Protein AF-A0A4P5V9H9-F1 (afdb_monomer_lite)

Secondary structure (DSSP, 8-state):
---GGG----------HHHHHHHHTPPTTPEEEEEPPTT--HHHHHHHHHHHHHHTTEEEEEE---TTEEEEEEEE---------HHHHHHHHHHHHHHHHTT--

pLDDT: mean 79.21, std 12.85, range [47.66, 92.69]

Foldseek 3Di:
DDDCPPVDPPPPPPDLPVLLVVVVV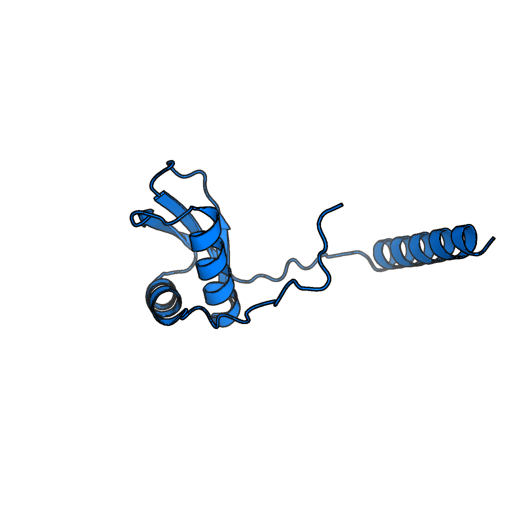DDAFDKDKAFADPPDFLVNVVVSNQVSCVVVQWHWAWDDDDRGITITGIHHNPPPPPVCDPVNVVVVVVVVVVVVVVVVD

Structure (mmCIF, N/CA/C/O backbone):
data_AF-A0A4P5V9H9-F1
#
_entry.id   AF-A0A4P5V9H9-F1
#
loop_
_atom_site.group_PDB
_atom_site.id
_atom_site.type_symbol
_atom_site.label_atom_id
_atom_site.label_alt_id
_atom_site.label_comp_id
_atom_site.label_asym_id
_atom_site.label_entity_id
_atom_site.label_seq_id
_atom_site.pdbx_PDB_ins_code
_atom_site.Cartn_x
_atom_site.Cartn_y
_atom_site.Cartn_z
_atom_site.occupancy
_atom_site.B_iso_or_equiv
_atom_site.auth_seq_id
_atom_site.auth_comp_id
_atom_site.auth_asym_id
_atom_site.auth_atom_id
_atom_site.pdbx_PDB_model_num
ATOM 1 N N . MET A 1 1 ? 20.853 -0.715 30.554 1.00 59.53 1 MET A N 1
ATOM 2 C CA . MET A 1 1 ? 20.565 -0.966 29.123 1.00 59.53 1 MET A CA 1
ATOM 3 C C . MET A 1 1 ? 19.292 -1.797 29.037 1.00 59.53 1 MET A C 1
ATOM 5 O O . MET A 1 1 ? 19.200 -2.735 29.819 1.00 59.53 1 MET A O 1
ATOM 9 N N . PRO A 1 2 ? 18.311 -1.466 28.180 1.00 58.88 2 PRO A N 1
ATOM 10 C CA . PRO A 1 2 ? 17.145 -2.326 27.982 1.00 58.88 2 PRO A CA 1
ATOM 11 C C . PRO A 1 2 ? 17.564 -3.687 27.402 1.00 58.88 2 PRO A C 1
ATOM 13 O O . PRO A 1 2 ? 18.371 -3.750 26.476 1.00 58.88 2 PRO A O 1
ATOM 16 N N . ASP A 1 3 ? 17.040 -4.764 27.987 1.00 67.62 3 ASP A N 1
ATOM 17 C CA . ASP A 1 3 ? 17.348 -6.151 27.632 1.00 67.62 3 ASP A CA 1
ATOM 18 C C . ASP A 1 3 ? 16.398 -6.644 26.529 1.00 67.62 3 ASP A C 1
ATOM 20 O O . ASP A 1 3 ? 15.232 -6.962 26.768 1.00 67.62 3 ASP A O 1
ATOM 24 N N . PHE A 1 4 ? 16.901 -6.674 25.295 1.00 70.56 4 PHE A N 1
ATOM 25 C CA . PHE A 1 4 ? 16.145 -7.087 24.110 1.00 70.56 4 PHE A CA 1
ATOM 26 C C . PHE A 1 4 ? 16.130 -8.608 23.890 1.00 70.56 4 PHE A C 1
ATOM 28 O O . PHE A 1 4 ? 15.490 -9.071 22.948 1.00 70.56 4 PHE A O 1
ATOM 35 N N . SER A 1 5 ? 16.784 -9.402 24.749 1.00 67.81 5 SER A N 1
ATOM 36 C CA . SER A 1 5 ? 16.806 -10.872 24.633 1.00 67.81 5 SER A CA 1
ATOM 37 C C . SER A 1 5 ? 15.432 -11.521 24.855 1.00 67.81 5 SER A C 1
ATOM 39 O O . SER A 1 5 ? 15.189 -12.636 24.401 1.00 67.81 5 SER A O 1
ATOM 41 N N . LYS A 1 6 ? 14.507 -10.798 25.500 1.00 61.78 6 LYS A N 1
ATOM 42 C CA . LYS A 1 6 ? 13.120 -11.216 25.760 1.00 61.78 6 LYS A CA 1
ATOM 43 C C . LYS A 1 6 ? 12.108 -10.632 24.772 1.00 61.78 6 LYS A C 1
ATOM 45 O O . LYS A 1 6 ? 10.904 -10.751 24.991 1.00 61.78 6 LYS A O 1
ATOM 50 N N . ALA A 1 7 ? 12.563 -9.970 23.707 1.00 59.16 7 ALA A N 1
ATOM 51 C CA . ALA A 1 7 ? 11.671 -9.413 22.699 1.00 59.16 7 ALA A CA 1
ATOM 52 C C . ALA A 1 7 ? 11.020 -10.547 21.891 1.00 59.16 7 ALA A C 1
ATOM 54 O O . ALA A 1 7 ? 11.564 -11.033 20.901 1.00 59.16 7 ALA A O 1
ATOM 55 N N . VAL A 1 8 ? 9.835 -10.975 22.322 1.00 52.62 8 VAL A N 1
ATOM 56 C CA . VAL A 1 8 ? 8.998 -11.902 21.562 1.00 52.62 8 VAL A CA 1
ATOM 57 C C . VAL A 1 8 ? 8.456 -11.146 20.353 1.00 52.62 8 VAL A C 1
ATOM 59 O O . VAL A 1 8 ? 7.592 -10.276 20.477 1.00 52.62 8 VAL A O 1
ATOM 62 N N . ILE A 1 9 ? 8.979 -11.457 19.166 1.00 57.66 9 ILE A N 1
ATOM 63 C CA . ILE A 1 9 ? 8.424 -10.966 17.903 1.00 57.66 9 ILE A CA 1
ATOM 64 C C . ILE A 1 9 ? 7.112 -11.720 17.682 1.00 57.66 9 ILE A C 1
ATOM 66 O O . ILE A 1 9 ? 7.084 -12.779 17.062 1.00 57.66 9 ILE A O 1
ATOM 70 N N . GLY A 1 10 ? 6.019 -11.194 18.234 1.00 47.97 10 GLY A N 1
ATOM 71 C CA . GLY A 1 10 ? 4.686 -11.704 17.954 1.00 47.97 10 GLY A CA 1
ATOM 72 C C . GLY A 1 10 ? 4.403 -11.556 16.464 1.00 47.97 10 GLY A C 1
ATOM 73 O O . GLY A 1 10 ? 4.239 -10.442 15.962 1.00 47.97 10 GLY A O 1
ATOM 74 N N . THR A 1 11 ? 4.347 -12.669 15.737 1.00 47.66 11 THR A N 1
ATOM 75 C CA . THR A 1 11 ? 3.813 -12.707 14.375 1.00 47.66 11 THR A CA 1
ATOM 76 C C . THR A 1 11 ? 2.299 -12.588 14.463 1.00 47.66 11 THR A C 1
ATOM 78 O O . THR A 1 11 ? 1.572 -13.560 14.287 1.00 47.66 11 THR A O 1
ATOM 81 N N . VAL A 1 12 ? 1.811 -11.393 14.789 1.00 55.84 12 VAL A N 1
ATOM 82 C CA . VAL A 1 12 ? 0.403 -11.067 14.596 1.00 55.84 12 VAL A CA 1
ATOM 83 C C . VAL A 1 12 ? 0.189 -11.051 13.086 1.00 55.84 12 VAL A C 1
ATOM 85 O O . VAL A 1 12 ? 0.621 -10.127 12.391 1.00 55.84 12 VAL A O 1
ATOM 88 N N . THR A 1 13 ? -0.413 -12.115 12.562 1.00 57.25 13 THR A N 1
ATOM 89 C CA . THR A 1 13 ? -1.017 -12.122 11.231 1.00 57.25 13 THR A CA 1
ATOM 90 C C . THR A 1 13 ? -2.161 -11.119 11.259 1.00 57.25 13 THR A C 1
ATOM 92 O O . THR A 1 13 ? -3.284 -11.444 11.622 1.00 57.25 13 THR A O 1
ATOM 95 N N . GLU A 1 14 ? -1.834 -9.856 10.977 1.00 68.19 14 GLU A N 1
ATOM 96 C CA . GLU A 1 14 ? -2.817 -8.796 10.764 1.00 68.19 14 GLU A CA 1
ATOM 97 C C . GLU A 1 14 ? -3.759 -9.247 9.644 1.00 68.19 14 GLU A C 1
ATOM 99 O O . GLU A 1 14 ? -3.299 -9.553 8.542 1.00 68.19 14 GLU A O 1
ATOM 104 N N . ASP A 1 15 ? -5.059 -9.311 9.932 1.00 81.56 15 ASP A N 1
ATOM 105 C CA . ASP A 1 15 ? -6.067 -9.583 8.916 1.00 81.56 15 ASP A CA 1
ATOM 106 C C . ASP A 1 15 ? -6.100 -8.418 7.913 1.00 81.56 15 ASP A C 1
ATOM 108 O O . ASP A 1 15 ? -6.343 -7.262 8.268 1.00 81.56 15 ASP A O 1
ATOM 112 N N . LEU A 1 16 ? -5.792 -8.721 6.650 1.00 85.38 16 LEU A N 1
ATOM 113 C CA . LEU A 1 16 ? -5.747 -7.751 5.555 1.00 85.38 16 LEU A CA 1
ATOM 114 C C . LEU A 1 16 ? -7.012 -7.782 4.689 1.00 85.38 16 LEU A C 1
ATOM 116 O O . LEU A 1 16 ? -7.080 -7.050 3.701 1.00 85.38 16 LEU A O 1
ATOM 120 N N . SER A 1 17 ? -8.008 -8.602 5.035 1.00 87.50 17 SER A N 1
ATOM 121 C CA . SER A 1 17 ? -9.199 -8.857 4.214 1.00 87.50 17 SER A CA 1
ATOM 122 C C . SER A 1 17 ? -9.935 -7.576 3.818 1.00 87.50 17 SER A C 1
ATOM 124 O O . SER A 1 17 ? -10.239 -7.379 2.639 1.00 87.50 17 SER A O 1
ATOM 126 N N . GLU A 1 18 ? -10.155 -6.666 4.772 1.00 87.62 18 GLU A N 1
ATOM 127 C CA . GLU A 1 18 ? -10.819 -5.378 4.522 1.00 87.62 18 GLU A CA 1
ATOM 128 C C . GLU A 1 18 ? -10.010 -4.488 3.568 1.00 87.62 18 GLU A C 1
ATOM 130 O O . GLU A 1 18 ? -10.555 -3.922 2.619 1.00 87.62 18 GLU A O 1
ATOM 135 N N . TYR A 1 19 ? -8.693 -4.409 3.772 1.00 88.81 19 TYR A N 1
ATOM 136 C CA . TYR A 1 19 ? -7.787 -3.611 2.943 1.00 88.81 19 TYR A CA 1
ATOM 137 C C . TYR A 1 19 ? -7.710 -4.151 1.510 1.00 88.81 19 TYR A C 1
ATOM 139 O O . TYR A 1 19 ? -7.720 -3.380 0.550 1.00 88.81 19 TYR A O 1
ATOM 147 N N . LEU A 1 20 ? -7.687 -5.476 1.352 1.00 89.06 20 LEU A N 1
ATOM 148 C CA . LEU A 1 20 ? -7.720 -6.140 0.050 1.00 89.06 20 LEU A CA 1
ATOM 149 C C . LEU A 1 20 ? -9.048 -5.896 -0.665 1.00 89.06 20 LEU A C 1
ATOM 151 O O . LEU A 1 20 ? -9.053 -5.550 -1.845 1.00 89.06 20 LEU A O 1
ATOM 155 N N . ALA A 1 21 ? -10.172 -6.057 0.037 1.00 90.62 21 ALA A N 1
ATOM 156 C CA . ALA A 1 21 ? -11.497 -5.810 -0.521 1.00 90.62 21 ALA A CA 1
ATOM 157 C C . ALA A 1 21 ? -11.671 -4.344 -0.937 1.00 90.62 21 ALA A C 1
ATOM 159 O O . ALA A 1 21 ? -12.265 -4.070 -1.981 1.00 90.62 21 ALA A O 1
ATOM 160 N N . PHE A 1 22 ? -11.117 -3.412 -0.156 1.00 90.44 22 PHE A N 1
ATOM 161 C CA . PHE A 1 22 ? -11.088 -1.998 -0.503 1.00 90.44 22 PHE A CA 1
ATOM 162 C C . PHE A 1 22 ? -10.290 -1.762 -1.786 1.00 90.44 22 PHE A C 1
ATOM 164 O O . PHE A 1 22 ? -10.820 -1.180 -2.726 1.00 90.44 22 PHE A O 1
ATOM 171 N N . LEU A 1 23 ? -9.044 -2.243 -1.856 1.00 89.69 23 LEU A N 1
ATOM 172 C CA . LEU A 1 23 ? -8.155 -2.005 -2.996 1.00 89.69 23 LEU A CA 1
ATOM 173 C C . LEU A 1 23 ? -8.632 -2.679 -4.290 1.00 89.69 23 LEU A C 1
ATOM 175 O O . LEU A 1 23 ? -8.483 -2.094 -5.357 1.00 89.69 23 LEU A O 1
ATOM 179 N N . LYS A 1 24 ? -9.261 -3.859 -4.215 1.00 88.69 24 LYS A N 1
ATOM 180 C CA . LYS A 1 24 ? -9.830 -4.556 -5.386 1.00 88.69 24 LYS A CA 1
ATOM 181 C C . LYS A 1 24 ? -10.910 -3.753 -6.114 1.00 88.69 24 LYS A C 1
ATOM 183 O O . LYS A 1 24 ? -11.133 -3.982 -7.297 1.00 88.69 24 LYS A O 1
ATOM 188 N N . LYS A 1 25 ? -11.596 -2.845 -5.415 1.00 90.62 25 LYS A N 1
ATOM 189 C CA . LYS A 1 25 ? -12.652 -1.999 -5.990 1.00 90.62 25 LYS A CA 1
ATOM 190 C C . LYS A 1 25 ? -12.115 -0.713 -6.625 1.00 90.62 25 LYS A C 1
ATOM 192 O O . LYS A 1 25 ? -12.904 0.031 -7.198 1.00 90.62 25 LYS A O 1
ATOM 197 N N . ARG A 1 26 ? -10.818 -0.422 -6.486 1.00 88.31 26 ARG A N 1
ATOM 198 C CA . ARG A 1 26 ? -10.216 0.847 -6.910 1.00 88.31 26 ARG A CA 1
ATOM 199 C C . ARG A 1 26 ? -9.540 0.722 -8.262 1.00 88.31 26 ARG A C 1
ATOM 201 O O . ARG A 1 26 ? -8.884 -0.277 -8.553 1.00 88.31 26 ARG A O 1
ATOM 208 N N . ALA A 1 27 ? -9.675 1.764 -9.070 1.00 83.81 27 ALA A N 1
ATOM 209 C CA . ALA A 1 27 ? -9.010 1.851 -10.358 1.00 83.81 27 ALA A CA 1
ATOM 210 C C . ALA A 1 27 ? -7.552 2.310 -10.200 1.00 83.81 27 ALA A C 1
ATOM 212 O O . ALA A 1 27 ? -7.178 3.016 -9.258 1.00 83.81 27 ALA A O 1
ATOM 213 N N . LEU A 1 28 ? -6.709 1.949 -11.169 1.00 83.75 28 LEU A N 1
ATOM 214 C CA . LEU A 1 28 ? -5.375 2.536 -11.277 1.00 83.75 28 LEU A CA 1
ATOM 215 C C . LEU A 1 28 ? -5.492 4.056 -11.460 1.00 83.75 28 LEU A C 1
ATOM 217 O O . LEU A 1 28 ? -6.367 4.552 -12.162 1.00 83.75 28 LEU A O 1
ATOM 221 N N . SER A 1 29 ? -4.570 4.795 -10.853 1.00 84.25 29 SER A N 1
ATOM 222 C CA . SER A 1 29 ? -4.543 6.260 -10.781 1.00 84.25 29 SER A CA 1
ATOM 223 C C . SER A 1 29 ? -5.649 6.929 -9.957 1.00 84.25 29 SER A C 1
ATOM 225 O O . SER A 1 29 ? -5.659 8.158 -9.878 1.00 84.25 29 SER A O 1
ATOM 227 N N . GLU A 1 30 ? -6.510 6.170 -9.282 1.00 88.81 30 GLU A N 1
ATOM 228 C CA . GLU A 1 30 ? -7.503 6.720 -8.359 1.00 88.81 30 GLU A CA 1
ATOM 229 C C . GLU A 1 30 ? -6.836 7.244 -7.078 1.00 88.81 30 GLU A C 1
ATOM 231 O O . GLU A 1 30 ? -5.945 6.602 -6.509 1.00 88.81 30 GLU A O 1
ATOM 236 N N . VAL A 1 31 ? -7.266 8.422 -6.619 1.00 90.31 31 VAL A N 1
ATOM 237 C CA . VAL A 1 31 ? -6.869 8.986 -5.324 1.00 90.31 31 VAL A CA 1
ATOM 238 C C . VAL A 1 31 ? -7.907 8.583 -4.289 1.00 90.31 31 VAL A C 1
ATOM 240 O O . VAL A 1 31 ? -9.071 8.952 -4.392 1.00 90.31 31 VAL A O 1
ATOM 243 N N . CYS A 1 32 ? -7.469 7.831 -3.288 1.00 89.19 32 CYS A N 1
ATOM 244 C CA . CYS A 1 32 ? -8.286 7.388 -2.172 1.00 89.19 32 CYS A CA 1
ATOM 245 C C . CYS A 1 32 ? -7.985 8.237 -0.938 1.00 89.19 32 CYS A C 1
ATOM 247 O O . CYS A 1 32 ? -6.823 8.539 -0.651 1.00 89.19 32 CYS A O 1
ATOM 249 N N . GLU A 1 33 ? -9.033 8.561 -0.192 1.00 91.81 33 GLU A N 1
ATOM 250 C CA . GLU A 1 33 ? -8.960 9.128 1.148 1.00 91.81 33 GLU A CA 1
ATOM 251 C C . GLU A 1 33 ? -9.677 8.183 2.106 1.00 91.81 33 GLU A C 1
ATOM 253 O O . GLU A 1 33 ? -10.816 7.784 1.861 1.00 91.81 33 GLU A O 1
ATOM 258 N N . VAL A 1 34 ? -8.973 7.767 3.154 1.00 88.38 34 VAL A N 1
ATOM 259 C CA . VAL A 1 34 ? -9.478 6.820 4.147 1.00 88.38 34 VAL A CA 1
ATOM 260 C C . VAL A 1 34 ? -9.405 7.487 5.517 1.00 88.38 34 VAL A C 1
ATOM 262 O O . VAL A 1 34 ? -8.298 7.840 5.937 1.00 88.38 34 VAL A O 1
ATOM 265 N N . PRO A 1 35 ? -10.539 7.680 6.211 1.00 89.38 35 PRO A N 1
ATOM 266 C CA . PRO A 1 35 ? -10.536 8.220 7.563 1.00 89.38 35 PRO A CA 1
ATOM 267 C C . PRO A 1 35 ? -9.920 7.208 8.535 1.00 89.38 35 PRO A C 1
ATOM 269 O O . PRO A 1 35 ? -10.122 5.999 8.399 1.00 89.38 35 PRO A O 1
ATOM 272 N N . LEU A 1 36 ? -9.168 7.703 9.514 1.00 87.50 36 LEU A N 1
ATOM 273 C CA . LEU A 1 36 ? -8.628 6.896 10.602 1.00 87.50 36 LEU A CA 1
ATOM 274 C C . LEU A 1 36 ? -9.715 6.610 11.636 1.00 87.50 36 LEU A C 1
ATOM 276 O O . LEU A 1 36 ? -10.478 7.498 12.016 1.00 87.50 36 LEU A O 1
ATOM 280 N N . LYS A 1 37 ? -9.761 5.374 12.134 1.00 86.56 37 LYS A N 1
ATOM 281 C CA . LYS A 1 37 ? -10.595 5.039 13.293 1.00 86.56 37 LYS A CA 1
ATOM 282 C C . LYS A 1 37 ? -9.907 5.487 14.594 1.00 86.56 37 LYS A C 1
ATOM 284 O O . LYS A 1 37 ? -8.678 5.603 14.636 1.00 86.56 37 LYS A O 1
ATOM 289 N N . PRO A 1 38 ? -10.661 5.687 15.691 1.00 81.00 38 PRO A N 1
ATOM 290 C CA . PRO A 1 38 ? -10.079 5.994 16.995 1.00 81.00 38 PRO A CA 1
ATOM 291 C C . PRO A 1 38 ? -9.015 4.961 17.404 1.00 81.00 38 PRO A C 1
ATOM 293 O O . PRO A 1 38 ? -9.268 3.758 17.389 1.00 81.00 38 PRO A O 1
ATOM 296 N N . GLY A 1 39 ? -7.813 5.429 17.754 1.00 83.00 39 GLY A N 1
ATOM 297 C CA . GLY A 1 39 ? -6.676 4.572 18.120 1.00 83.00 39 GLY A CA 1
ATOM 298 C C . GLY A 1 39 ? -5.851 4.039 16.938 1.00 83.00 39 GLY A C 1
ATOM 299 O O . GLY A 1 39 ? -4.836 3.366 17.146 1.00 83.00 39 GLY A O 1
ATOM 300 N N . GLU A 1 40 ? -6.230 4.349 15.698 1.00 85.06 40 GLU A N 1
ATOM 301 C CA . GLU A 1 40 ? -5.395 4.093 14.530 1.00 85.06 40 GLU A CA 1
ATOM 302 C C . GLU A 1 40 ? -4.380 5.215 14.314 1.00 85.06 40 GLU A C 1
ATOM 304 O O . GLU A 1 40 ? -4.589 6.374 14.653 1.00 85.06 40 GLU A O 1
ATOM 309 N N . THR A 1 41 ? -3.247 4.860 13.713 1.00 86.56 41 THR A N 1
ATOM 310 C CA . THR A 1 41 ? -2.251 5.840 13.279 1.00 86.56 41 THR A CA 1
ATOM 311 C C . THR A 1 41 ? -2.101 5.761 11.773 1.00 86.56 41 THR A C 1
ATOM 313 O O . THR A 1 41 ? -2.112 4.663 11.201 1.00 86.56 41 THR A O 1
ATOM 316 N N . THR A 1 42 ? -1.849 6.907 11.132 1.00 86.88 42 THR A N 1
ATOM 317 C CA . THR A 1 42 ? -1.543 6.972 9.692 1.00 86.88 42 THR A CA 1
ATOM 318 C C . THR A 1 42 ? -0.476 5.953 9.286 1.00 86.88 42 THR A C 1
ATOM 320 O O . THR A 1 42 ? -0.589 5.298 8.251 1.00 86.88 42 THR A O 1
ATOM 323 N N . ARG A 1 43 ? 0.554 5.766 10.125 1.00 87.31 43 ARG A N 1
ATOM 324 C CA . ARG A 1 43 ? 1.641 4.806 9.895 1.00 87.31 43 ARG A CA 1
ATOM 325 C C . ARG A 1 43 ? 1.154 3.357 9.893 1.00 87.31 43 ARG A C 1
ATOM 327 O O . ARG A 1 43 ? 1.558 2.602 9.010 1.00 87.31 43 ARG A O 1
ATOM 334 N N . LYS A 1 44 ? 0.332 2.959 10.871 1.00 88.12 44 LYS A N 1
ATOM 335 C CA . LYS A 1 44 ? -0.195 1.589 10.977 1.00 88.12 44 LYS A CA 1
ATOM 336 C C . LYS A 1 44 ? -1.103 1.269 9.790 1.00 88.12 44 LYS A C 1
ATOM 338 O O . LYS A 1 44 ? -0.880 0.267 9.115 1.00 88.12 44 LYS A O 1
ATOM 343 N N . VAL A 1 45 ? -2.034 2.169 9.481 1.00 89.31 45 VAL A N 1
ATOM 344 C CA . VAL A 1 45 ? -2.989 2.019 8.375 1.00 89.31 45 VAL A CA 1
ATOM 345 C C . VAL A 1 45 ? -2.268 1.970 7.028 1.00 89.31 45 VAL A C 1
ATOM 347 O O . VAL A 1 45 ? -2.468 1.033 6.258 1.00 89.31 45 VAL A O 1
ATOM 350 N N . MET A 1 46 ? -1.320 2.881 6.770 1.00 91.06 46 MET A N 1
ATOM 351 C CA . MET A 1 46 ? -0.512 2.816 5.545 1.00 91.06 46 MET A CA 1
ATOM 352 C C . MET A 1 46 ? 0.320 1.540 5.444 1.00 91.06 46 MET A C 1
ATOM 354 O O . MET A 1 46 ? 0.534 1.040 4.342 1.00 91.06 46 MET A O 1
ATOM 358 N N . ARG A 1 47 ? 0.821 0.992 6.556 1.00 90.56 47 ARG A N 1
ATOM 359 C CA . ARG A 1 47 ? 1.567 -0.273 6.530 1.00 90.56 47 ARG A CA 1
ATOM 360 C C . ARG A 1 47 ? 0.663 -1.440 6.125 1.00 90.56 47 ARG A C 1
ATOM 362 O O . ARG A 1 47 ? 1.089 -2.241 5.298 1.00 90.56 47 ARG A O 1
ATOM 369 N N . ALA A 1 48 ? -0.556 -1.511 6.660 1.00 90.12 48 ALA A N 1
ATOM 370 C CA . ALA A 1 48 ? -1.541 -2.525 6.281 1.00 90.12 48 ALA A CA 1
ATOM 371 C C . ALA A 1 48 ? -1.939 -2.398 4.801 1.00 90.12 48 ALA A C 1
ATOM 373 O O . ALA A 1 48 ? -1.864 -3.372 4.054 1.00 90.12 48 ALA A O 1
ATOM 374 N N . PHE A 1 49 ? -2.232 -1.177 4.344 1.00 91.62 49 PHE A N 1
ATOM 375 C CA . PHE A 1 49 ? -2.523 -0.892 2.939 1.00 91.62 49 PHE A CA 1
ATOM 376 C C . PHE A 1 49 ? -1.376 -1.268 1.997 1.00 91.62 49 PHE A C 1
ATOM 378 O O . PHE A 1 49 ? -1.626 -1.858 0.952 1.00 91.62 49 PHE A O 1
ATOM 385 N N . ASN A 1 50 ? -0.121 -0.981 2.357 1.00 90.94 50 ASN A N 1
ATOM 386 C CA . ASN A 1 50 ? 1.027 -1.383 1.540 1.00 90.94 50 ASN A CA 1
ATOM 387 C C . ASN A 1 50 ? 1.172 -2.910 1.467 1.00 90.94 50 ASN A C 1
ATOM 389 O O . ASN A 1 50 ? 1.378 -3.432 0.379 1.00 90.94 50 ASN A O 1
ATOM 393 N N . LYS A 1 51 ? 0.989 -3.637 2.580 1.00 90.69 51 LYS A N 1
ATOM 394 C CA . LYS A 1 51 ? 0.995 -5.112 2.563 1.00 90.69 51 LYS A CA 1
ATOM 395 C C . LYS A 1 51 ? -0.109 -5.676 1.660 1.00 90.69 51 LYS A C 1
ATOM 397 O O . LYS A 1 51 ? 0.136 -6.615 0.911 1.00 90.69 51 LYS A O 1
ATOM 402 N N . ALA A 1 52 ? -1.314 -5.108 1.726 1.00 90.62 52 ALA A N 1
ATOM 403 C CA . ALA A 1 52 ? -2.430 -5.513 0.875 1.00 90.62 52 ALA A CA 1
ATOM 404 C C . ALA A 1 52 ? -2.170 -5.183 -0.608 1.00 90.62 52 ALA A C 1
ATOM 406 O O . ALA A 1 52 ? -2.437 -6.001 -1.485 1.00 90.62 52 ALA A O 1
ATOM 407 N N . ALA A 1 53 ? -1.597 -4.012 -0.894 1.00 89.62 53 ALA A N 1
ATOM 408 C CA . ALA A 1 53 ? -1.205 -3.606 -2.241 1.00 89.62 53 ALA A CA 1
ATOM 409 C C . ALA A 1 53 ? -0.138 -4.536 -2.839 1.00 89.62 53 ALA A C 1
ATOM 411 O O . ALA A 1 53 ? -0.268 -4.941 -3.994 1.00 89.62 53 ALA A O 1
ATOM 412 N N . ASP A 1 54 ? 0.851 -4.945 -2.038 1.00 88.44 54 ASP A N 1
ATOM 413 C CA . ASP A 1 54 ? 1.884 -5.900 -2.448 1.00 88.44 54 ASP A CA 1
ATOM 414 C C . ASP A 1 54 ? 1.282 -7.259 -2.845 1.00 88.44 54 ASP A C 1
ATOM 416 O O . ASP A 1 54 ? 1.703 -7.839 -3.845 1.00 88.44 54 ASP A O 1
ATOM 420 N N . GLN A 1 55 ? 0.262 -7.743 -2.121 1.00 88.19 55 GLN A N 1
ATOM 421 C CA . GLN A 1 55 ? -0.456 -8.978 -2.476 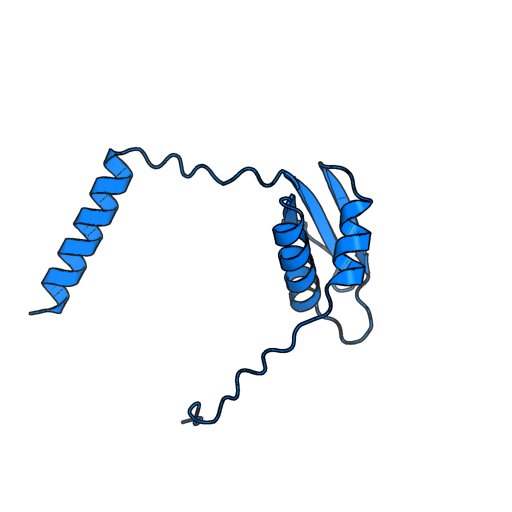1.00 88.19 55 GLN A CA 1
ATOM 422 C C . GLN A 1 55 ? -1.256 -8.854 -3.780 1.00 88.19 55 GLN A C 1
ATOM 424 O O . GLN A 1 55 ? -1.411 -9.837 -4.501 1.00 88.19 55 GLN A O 1
ATOM 429 N N . LEU A 1 56 ? -1.760 -7.658 -4.089 1.00 87.81 56 LEU A N 1
ATOM 430 C CA . LEU A 1 56 ? -2.523 -7.376 -5.308 1.00 87.81 56 LEU A CA 1
ATOM 431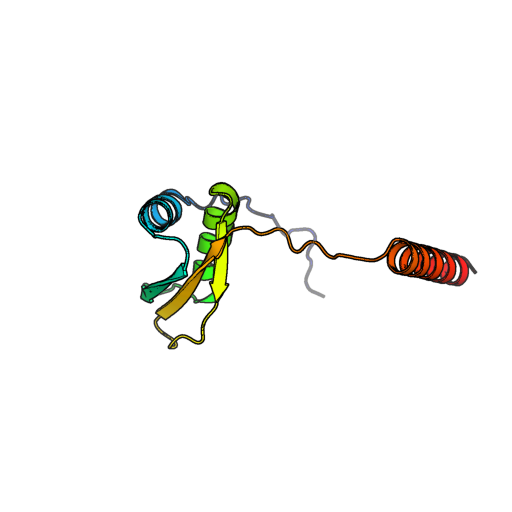 C C . LEU A 1 56 ? -1.642 -6.986 -6.503 1.00 87.81 56 LEU A C 1
ATOM 433 O O . LEU A 1 56 ? -2.167 -6.737 -7.586 1.00 87.81 56 LEU A O 1
ATOM 437 N N . GLY A 1 57 ? -0.320 -6.909 -6.329 1.00 86.75 57 GLY A N 1
ATOM 438 C CA . GLY A 1 57 ? 0.587 -6.488 -7.395 1.00 86.75 57 GLY A CA 1
ATOM 439 C C . GLY A 1 57 ? 0.380 -5.030 -7.821 1.00 86.75 57 GLY A C 1
ATOM 440 O O . GLY A 1 57 ? 0.578 -4.678 -8.983 1.00 86.75 57 GLY A O 1
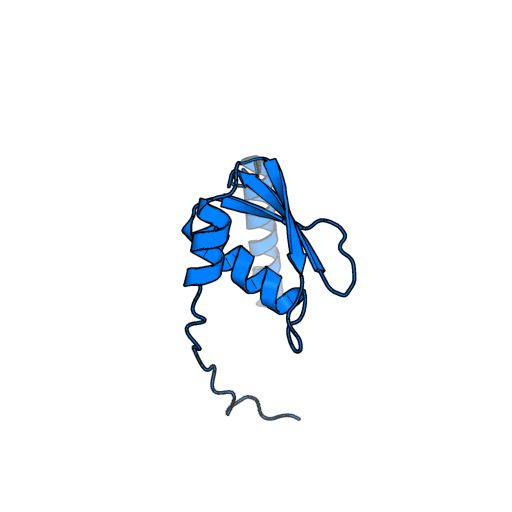ATOM 441 N N . ILE A 1 58 ? -0.037 -4.171 -6.889 1.00 89.44 58 ILE A N 1
ATOM 442 C CA . ILE A 1 58 ? -0.191 -2.724 -7.085 1.00 89.44 58 ILE A CA 1
ATOM 443 C C . ILE A 1 58 ? 0.673 -1.975 -6.075 1.00 89.44 58 ILE A C 1
ATOM 445 O O . ILE A 1 58 ? 1.214 -2.546 -5.131 1.00 89.44 58 ILE A O 1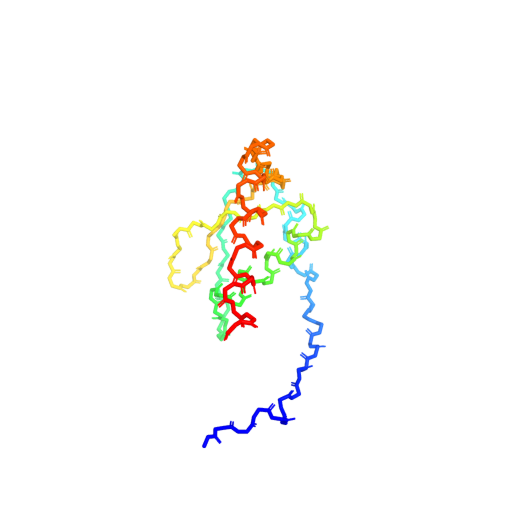
ATOM 449 N N . ARG A 1 59 ? 0.833 -0.669 -6.270 1.00 90.31 59 ARG A N 1
ATOM 450 C CA . ARG A 1 59 ? 1.574 0.183 -5.345 1.00 90.31 59 ARG A CA 1
ATOM 451 C C . ARG A 1 59 ? 0.723 1.371 -4.932 1.00 90.31 59 ARG A C 1
ATOM 453 O O . ARG A 1 59 ? -0.110 1.854 -5.689 1.00 90.31 59 ARG A O 1
ATOM 460 N N . LEU A 1 60 ? 0.970 1.872 -3.728 1.00 91.31 60 LEU A N 1
ATOM 461 C CA . LEU A 1 60 ? 0.320 3.069 -3.213 1.00 91.31 60 LEU A CA 1
ATOM 462 C C . LEU A 1 60 ? 1.336 4.208 -3.133 1.00 91.31 60 LEU A C 1
ATOM 464 O O . LEU A 1 60 ? 2.412 4.076 -2.543 1.00 91.31 60 LEU A O 1
ATOM 468 N N . ALA A 1 61 ? 1.010 5.338 -3.752 1.00 90.00 61 ALA A N 1
ATOM 469 C CA . ALA A 1 61 ? 1.764 6.575 -3.620 1.00 90.00 61 ALA A CA 1
ATOM 470 C C . ALA A 1 61 ? 1.098 7.438 -2.547 1.00 90.00 61 ALA A C 1
ATOM 472 O O . ALA A 1 61 ? -0.015 7.920 -2.744 1.00 90.00 61 ALA A O 1
ATOM 473 N N . ARG A 1 62 ? 1.764 7.614 -1.401 1.00 89.44 62 ARG A N 1
ATOM 474 C CA . ARG A 1 62 ? 1.250 8.454 -0.313 1.00 89.44 62 ARG A CA 1
ATOM 475 C C . ARG A 1 62 ? 1.147 9.908 -0.773 1.00 89.44 62 ARG A C 1
ATOM 477 O O . ARG A 1 62 ? 2.093 10.433 -1.355 1.00 89.44 62 ARG A O 1
ATOM 484 N N . ILE A 1 63 ? 0.022 10.541 -0.469 1.00 89.94 63 ILE A N 1
ATOM 485 C CA . ILE A 1 63 ? -0.219 11.971 -0.668 1.00 89.94 63 ILE A CA 1
ATOM 486 C C . ILE A 1 63 ? -0.256 12.633 0.716 1.00 89.94 63 ILE A C 1
ATOM 488 O O . ILE A 1 63 ? -0.476 11.958 1.725 1.00 89.94 63 ILE A O 1
ATOM 492 N N . VAL A 1 64 ? -0.002 13.941 0.773 1.00 85.69 64 VAL A N 1
ATOM 493 C CA . VAL A 1 64 ? -0.217 14.731 1.991 1.00 85.69 64 VAL A CA 1
ATOM 494 C C . VAL A 1 64 ?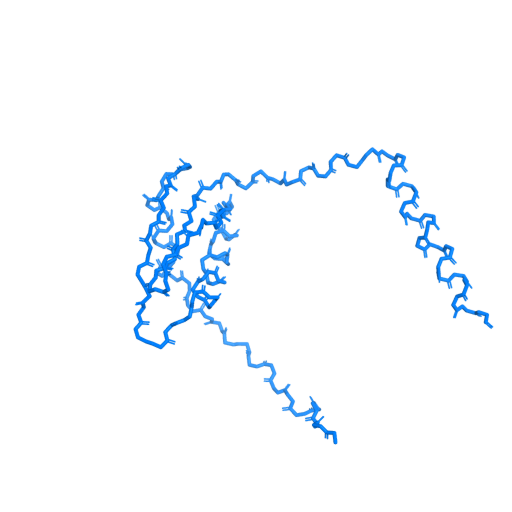 -1.675 14.566 2.424 1.00 85.69 64 VAL A C 1
ATOM 496 O O . VAL A 1 64 ? -2.596 14.774 1.633 1.00 85.69 64 VAL A O 1
ATOM 499 N N . SER A 1 65 ? -1.868 14.134 3.664 1.00 81.50 65 SER A N 1
ATOM 500 C CA . SER A 1 65 ? -3.174 13.895 4.268 1.00 81.50 65 SER A CA 1
ATOM 501 C C . SER A 1 65 ? -3.337 14.753 5.516 1.00 81.50 65 SER A C 1
ATOM 503 O O . SER A 1 65 ? -2.341 15.210 6.082 1.00 81.50 65 SER A O 1
ATOM 505 N N . SER A 1 66 ? -4.584 14.980 5.923 1.00 80.44 66 SER A N 1
ATOM 506 C CA . SER A 1 66 ? -4.903 15.536 7.240 1.00 80.44 66 SER A CA 1
ATOM 507 C C . SER A 1 66 ? -4.518 14.547 8.348 1.00 80.44 66 SER A C 1
ATOM 509 O O . SER A 1 66 ? -4.235 13.379 8.073 1.00 80.44 66 SER A O 1
ATOM 511 N N . GLU A 1 67 ? -4.474 15.003 9.601 1.00 78.31 67 GLU A N 1
ATOM 512 C CA . GLU A 1 67 ? -4.094 14.153 10.742 1.00 78.31 67 GLU A CA 1
ATOM 513 C C . GLU A 1 67 ? -5.052 12.967 10.937 1.00 78.31 67 GLU A C 1
ATOM 515 O O . GLU A 1 67 ? -4.602 11.870 11.270 1.00 78.31 67 GLU A O 1
ATOM 520 N N . ASP A 1 68 ? -6.331 13.157 10.606 1.00 87.56 68 ASP A N 1
ATOM 521 C CA . ASP A 1 68 ? -7.403 12.170 10.780 1.00 87.56 68 ASP A CA 1
ATOM 522 C C . ASP A 1 68 ? -7.633 11.274 9.559 1.00 87.56 68 ASP A C 1
ATOM 524 O O . ASP A 1 68 ? -8.543 10.444 9.549 1.00 87.56 68 ASP A O 1
ATOM 528 N N . SER A 1 69 ? -6.844 11.433 8.495 1.00 88.19 69 SER A N 1
ATOM 529 C CA . SER A 1 69 ? -7.031 10.665 7.267 1.00 88.19 69 SER A CA 1
ATOM 530 C C . SER A 1 69 ? -5.718 10.204 6.661 1.00 88.19 69 SER A C 1
ATOM 532 O O . SER A 1 69 ? -4.618 10.690 6.935 1.00 88.19 69 SER A O 1
ATOM 534 N N . VAL A 1 70 ? -5.840 9.225 5.779 1.00 90.06 70 VAL A N 1
ATOM 535 C CA . VAL A 1 70 ? -4.751 8.748 4.953 1.00 90.06 70 VAL A CA 1
ATOM 536 C C . VAL A 1 70 ? -5.161 8.899 3.502 1.00 90.06 70 VAL A C 1
ATOM 538 O O . VAL A 1 70 ? -6.141 8.309 3.052 1.00 90.06 70 VAL A O 1
ATOM 541 N N . ARG A 1 71 ? -4.361 9.661 2.756 1.00 92.44 71 ARG A N 1
ATOM 542 C CA . ARG A 1 71 ? -4.536 9.851 1.319 1.00 92.44 71 ARG A CA 1
ATOM 543 C C . ARG A 1 71 ? -3.445 9.144 0.538 1.00 92.44 71 ARG A C 1
ATOM 545 O O . ARG A 1 71 ? -2.253 9.282 0.830 1.00 92.44 71 ARG A O 1
ATOM 552 N N . PHE A 1 72 ? -3.842 8.405 -0.487 1.00 92.69 72 PHE A N 1
ATOM 553 C CA . PHE A 1 72 ? -2.909 7.749 -1.394 1.00 92.69 72 PHE A CA 1
ATOM 554 C C . PHE A 1 72 ? -3.491 7.609 -2.795 1.00 92.69 72 PHE A C 1
ATOM 556 O O . PHE A 1 72 ? -4.700 7.537 -2.980 1.00 92.69 72 PHE A O 1
ATOM 563 N N . LYS A 1 73 ? -2.611 7.544 -3.791 1.00 91.62 73 LYS A N 1
ATOM 564 C CA . LYS A 1 73 ? -2.959 7.202 -5.167 1.00 91.62 73 LYS A CA 1
ATOM 565 C C . LYS A 1 73 ? -2.609 5.747 -5.436 1.00 91.62 73 LYS A C 1
ATOM 567 O O . LYS A 1 73 ? -1.483 5.332 -5.149 1.00 91.62 73 LYS A O 1
ATOM 572 N N . VAL A 1 74 ? -3.543 4.993 -6.005 1.00 90.62 74 VAL A N 1
ATOM 573 C CA . VAL A 1 74 ? -3.262 3.648 -6.512 1.00 90.62 74 VAL A CA 1
ATOM 574 C C . VAL A 1 74 ? -2.456 3.794 -7.794 1.00 90.62 74 VAL A C 1
ATOM 576 O O . VAL A 1 74 ? -2.863 4.482 -8.724 1.00 90.62 74 VAL A O 1
ATOM 579 N N . VAL A 1 75 ? -1.285 3.182 -7.851 1.00 88.19 75 VAL A N 1
ATOM 580 C CA . VAL A 1 75 ? -0.404 3.216 -9.017 1.00 88.19 75 VAL A CA 1
ATOM 581 C C . VAL A 1 75 ? -0.017 1.792 -9.406 1.00 88.19 75 VAL A C 1
ATOM 583 O O . VAL A 1 75 ? -0.006 0.903 -8.546 1.00 88.19 75 VAL A O 1
ATOM 586 N N . PRO A 1 76 ? 0.306 1.544 -10.685 1.00 84.81 76 PRO A N 1
ATOM 587 C CA . PRO A 1 76 ? 0.826 0.251 -11.096 1.00 84.81 76 PRO A CA 1
ATOM 588 C C . PRO A 1 76 ? 2.037 -0.125 -10.241 1.00 84.81 76 PRO A C 1
ATOM 590 O O . PRO A 1 76 ? 2.861 0.734 -9.900 1.00 84.81 76 PRO A O 1
ATOM 593 N N . GLN A 1 77 ? 2.195 -1.413 -9.938 1.00 83.25 77 GLN A N 1
ATOM 594 C CA . GLN A 1 77 ? 3.459 -1.940 -9.428 1.00 83.25 77 GLN A CA 1
ATOM 595 C C . GLN A 1 77 ? 4.466 -2.012 -10.580 1.00 83.25 77 GLN A C 1
ATOM 597 O O . GLN A 1 77 ? 5.053 -3.050 -10.875 1.00 83.25 77 GLN A O 1
ATOM 602 N N . GLU A 1 78 ? 4.687 -0.891 -11.265 1.00 72.44 78 GLU A N 1
ATOM 603 C CA . GLU A 1 78 ? 5.893 -0.738 -12.046 1.00 72.44 78 GLU A CA 1
ATOM 604 C C . GLU A 1 78 ? 7.033 -0.920 -11.057 1.00 72.44 78 GLU A C 1
ATOM 606 O O . GLU A 1 78 ? 7.284 -0.090 -10.171 1.00 72.44 78 GLU A O 1
ATOM 611 N N . ARG A 1 79 ? 7.703 -2.075 -11.168 1.00 56.78 79 ARG A N 1
ATOM 612 C CA . ARG A 1 79 ? 9.009 -2.265 -10.559 1.00 56.78 79 ARG A CA 1
ATOM 613 C C . ARG A 1 79 ? 9.760 -0.992 -10.897 1.00 56.78 79 ARG A C 1
ATOM 615 O O . ARG A 1 79 ? 9.855 -0.648 -12.074 1.00 56.78 79 ARG A O 1
ATOM 622 N N . ARG A 1 80 ? 10.309 -0.302 -9.891 1.00 56.44 80 ARG A N 1
ATOM 623 C CA . ARG A 1 80 ? 11.444 0.577 -10.158 1.00 56.44 80 ARG A CA 1
ATOM 624 C C . ARG A 1 80 ? 12.442 -0.333 -10.863 1.00 56.44 80 ARG A C 1
ATOM 626 O O . ARG A 1 80 ? 13.173 -1.068 -10.202 1.00 56.44 80 ARG A O 1
ATOM 633 N N . LYS A 1 81 ? 12.449 -0.335 -12.199 1.00 51.12 81 LYS A N 1
ATOM 634 C CA . LYS A 1 81 ? 13.625 -0.678 -12.964 1.00 51.12 81 LYS A CA 1
ATOM 635 C C . LYS A 1 81 ? 14.590 0.391 -12.507 1.00 51.12 81 LYS A C 1
ATOM 637 O O . LYS A 1 81 ? 14.615 1.508 -13.011 1.00 51.12 81 LYS A O 1
ATOM 642 N N . VAL A 1 82 ? 15.314 0.082 -11.437 1.00 56.16 82 VAL A N 1
ATOM 643 C CA . VAL A 1 82 ? 16.592 0.704 -11.199 1.00 56.16 82 VAL A CA 1
ATOM 644 C C . VAL A 1 82 ? 17.364 0.274 -12.436 1.00 56.16 82 VAL A C 1
ATOM 646 O O . VAL A 1 82 ? 17.917 -0.824 -12.468 1.00 56.16 82 VAL A O 1
ATOM 649 N N . ASN A 1 83 ? 17.289 1.085 -13.493 1.00 53.22 83 ASN A N 1
ATOM 650 C CA . ASN A 1 83 ? 18.143 0.994 -14.663 1.00 53.22 83 ASN A CA 1
ATOM 651 C C . ASN A 1 83 ? 19.536 1.384 -14.171 1.00 53.22 83 ASN A C 1
ATOM 653 O O . ASN A 1 83 ? 20.061 2.447 -14.476 1.00 53.22 83 ASN A O 1
ATOM 657 N N . LEU A 1 84 ? 20.096 0.567 -13.280 1.00 54.31 84 LEU A N 1
ATOM 658 C CA . LEU A 1 84 ? 21.488 0.654 -12.931 1.00 54.31 84 LEU A CA 1
ATOM 659 C C . LEU A 1 84 ? 22.184 0.131 -14.175 1.00 54.31 84 LEU A C 1
ATOM 661 O O . LEU A 1 84 ? 22.032 -1.049 -14.507 1.00 54.31 84 LEU A O 1
ATOM 665 N N . SER A 1 85 ? 22.892 1.013 -14.879 1.00 67.38 85 SER A N 1
ATOM 666 C CA . SER A 1 85 ? 23.751 0.567 -15.964 1.00 67.38 85 SER A CA 1
ATOM 667 C C . SER A 1 85 ? 24.670 -0.545 -15.431 1.00 67.38 85 SER A C 1
ATOM 669 O O . SER A 1 85 ? 24.997 -0.567 -14.231 1.00 67.38 85 SER A O 1
ATOM 671 N N . PRO A 1 86 ? 25.091 -1.494 -16.281 1.00 72.19 86 PRO A N 1
ATOM 672 C CA . PRO A 1 86 ? 26.034 -2.535 -15.877 1.00 72.19 86 PRO A CA 1
ATOM 673 C C . PRO A 1 86 ? 27.266 -1.958 -15.159 1.00 72.19 86 PRO A C 1
ATOM 675 O O . PRO A 1 86 ? 27.752 -2.541 -14.189 1.00 72.19 86 PRO A O 1
ATOM 678 N N . GLU A 1 87 ? 27.705 -0.767 -15.566 1.00 73.88 87 GLU A N 1
ATOM 679 C CA . GLU A 1 87 ? 28.807 -0.011 -14.966 1.00 73.88 87 GLU A CA 1
ATOM 680 C C . GLU A 1 87 ? 28.505 0.455 -13.537 1.00 73.88 87 GLU A C 1
ATOM 682 O O . GLU A 1 87 ? 29.287 0.193 -12.624 1.00 73.88 87 GLU A O 1
ATOM 687 N N . ALA A 1 88 ? 27.337 1.056 -13.292 1.00 76.75 88 ALA A N 1
ATOM 688 C CA . ALA A 1 88 ? 26.939 1.492 -11.953 1.00 76.75 88 ALA A CA 1
ATOM 689 C C . ALA A 1 88 ? 26.724 0.306 -10.988 1.00 76.75 88 ALA A C 1
ATOM 691 O O . ALA A 1 88 ? 26.935 0.430 -9.775 1.00 76.75 88 ALA A O 1
ATOM 692 N N . ARG A 1 89 ? 26.361 -0.875 -11.511 1.00 73.88 89 ARG A N 1
ATOM 693 C CA . ARG A 1 89 ? 26.332 -2.125 -10.733 1.00 73.88 89 ARG A CA 1
ATOM 694 C C . ARG A 1 89 ? 27.745 -2.590 -10.371 1.00 73.88 89 ARG A C 1
ATOM 696 O O . ARG A 1 89 ? 27.972 -2.919 -9.207 1.00 73.88 89 ARG A O 1
ATOM 703 N N . ARG A 1 90 ? 28.691 -2.568 -11.318 1.00 77.06 90 ARG A N 1
ATOM 704 C CA . ARG A 1 90 ? 30.105 -2.911 -11.070 1.00 77.06 90 ARG A CA 1
ATOM 705 C C . ARG A 1 90 ? 30.740 -1.971 -10.044 1.00 77.06 90 ARG A C 1
ATOM 707 O O . ARG A 1 90 ? 31.308 -2.452 -9.071 1.00 77.06 90 ARG A O 1
ATOM 714 N N . ALA A 1 91 ? 30.536 -0.660 -10.172 1.00 78.62 91 ALA A N 1
ATOM 715 C CA . ALA A 1 91 ? 31.069 0.334 -9.238 1.00 78.62 91 ALA A CA 1
ATOM 716 C C . ALA A 1 91 ? 30.586 0.119 -7.790 1.00 78.62 91 ALA A C 1
ATOM 718 O O . ALA A 1 91 ? 31.361 0.239 -6.841 1.00 78.62 91 ALA A O 1
ATOM 719 N N . ARG A 1 92 ? 29.313 -0.261 -7.594 1.00 76.94 92 ARG A N 1
ATOM 720 C CA . ARG A 1 92 ? 28.785 -0.608 -6.263 1.00 76.94 92 ARG A CA 1
ATOM 721 C C . ARG A 1 92 ? 29.414 -1.871 -5.684 1.00 76.94 92 ARG A C 1
ATOM 723 O O . ARG A 1 92 ? 29.700 -1.901 -4.489 1.00 76.94 92 ARG A O 1
ATOM 730 N N . VAL A 1 93 ? 29.606 -2.900 -6.509 1.00 82.94 93 VAL A N 1
ATOM 731 C CA . VAL A 1 93 ? 30.228 -4.162 -6.085 1.00 82.94 93 VAL A CA 1
ATOM 732 C C . VAL A 1 93 ? 31.691 -3.937 -5.704 1.00 82.94 93 VAL A C 1
ATOM 734 O O . VAL A 1 93 ? 32.110 -4.392 -4.643 1.00 82.94 93 VAL A O 1
ATOM 737 N N . GLU A 1 94 ? 32.439 -3.178 -6.503 1.00 81.75 94 GLU A N 1
ATOM 738 C CA . GLU A 1 94 ? 33.840 -2.842 -6.221 1.00 81.75 94 GLU A CA 1
ATOM 739 C C . GLU A 1 94 ? 33.977 -1.984 -4.959 1.00 81.75 94 GLU A C 1
ATOM 741 O O . GLU A 1 94 ? 34.756 -2.320 -4.066 1.00 81.75 94 GLU A O 1
ATOM 746 N N . LYS A 1 95 ? 33.124 -0.963 -4.788 1.00 80.75 95 LYS A N 1
ATOM 747 C CA . LYS A 1 95 ? 33.074 -0.189 -3.539 1.00 80.75 95 LYS A CA 1
ATOM 748 C C . LYS A 1 95 ? 32.785 -1.087 -2.331 1.00 80.75 95 LYS A C 1
ATOM 750 O O . LYS A 1 95 ? 33.447 -0.970 -1.301 1.00 80.75 95 LYS A O 1
ATOM 755 N N . ALA A 1 96 ? 31.835 -2.016 -2.446 1.00 79.94 96 ALA A N 1
ATOM 756 C CA . ALA A 1 96 ? 31.504 -2.946 -1.367 1.00 79.94 96 ALA A CA 1
ATOM 757 C C . ALA A 1 96 ? 32.660 -3.907 -1.031 1.00 79.94 96 ALA A C 1
ATOM 759 O O . ALA A 1 96 ? 32.887 -4.184 0.147 1.00 79.94 96 ALA A O 1
ATOM 760 N N . LYS A 1 97 ? 33.411 -4.389 -2.031 1.00 81.25 97 LYS A N 1
ATOM 761 C CA . LYS A 1 97 ? 34.618 -5.206 -1.816 1.00 81.25 97 LYS A CA 1
ATOM 762 C C . LYS A 1 97 ? 35.718 -4.412 -1.113 1.00 81.25 97 LYS A C 1
ATOM 764 O O . LYS A 1 97 ? 36.234 -4.890 -0.106 1.00 81.25 97 LYS A O 1
ATOM 769 N N . ALA A 1 98 ? 36.013 -3.198 -1.577 1.00 77.56 98 ALA A N 1
ATOM 770 C CA . ALA A 1 98 ? 37.032 -2.334 -0.981 1.00 77.56 98 ALA A CA 1
ATOM 771 C C . ALA A 1 98 ? 36.730 -2.028 0.496 1.00 77.56 98 ALA A C 1
ATOM 773 O O . ALA A 1 98 ? 37.596 -2.173 1.353 1.00 77.56 98 ALA A O 1
ATOM 774 N N . THR A 1 99 ? 35.466 -1.729 0.815 1.00 75.81 99 THR A N 1
ATOM 775 C CA . THR A 1 99 ? 35.031 -1.453 2.198 1.00 75.81 99 THR A CA 1
ATOM 776 C C . THR A 1 99 ? 35.123 -2.691 3.105 1.00 75.81 99 THR A C 1
ATOM 778 O O . THR A 1 99 ? 35.298 -2.577 4.315 1.00 75.81 99 THR A O 1
ATOM 781 N N . ARG A 1 100 ? 34.980 -3.901 2.544 1.00 74.56 100 ARG A N 1
ATOM 782 C CA . ARG A 1 100 ? 35.149 -5.158 3.293 1.00 74.56 100 ARG A CA 1
ATOM 783 C C . ARG A 1 100 ? 36.619 -5.500 3.508 1.00 74.56 100 ARG A C 1
ATOM 785 O O . ARG A 1 100 ? 36.950 -6.021 4.566 1.00 74.56 100 ARG A O 1
ATOM 792 N N . ALA A 1 101 ? 37.479 -5.210 2.534 1.00 71.06 101 ALA A N 1
ATOM 793 C CA . ALA A 1 101 ? 38.919 -5.413 2.649 1.00 71.06 101 ALA A CA 1
ATOM 794 C C . ALA A 1 101 ? 39.532 -4.491 3.715 1.00 71.06 101 ALA A C 1
ATOM 796 O O . ALA A 1 101 ? 40.271 -4.964 4.570 1.00 71.06 101 ALA A O 1
ATOM 797 N N . SER A 1 102 ? 39.130 -3.216 3.751 1.00 68.69 102 SER A N 1
ATOM 798 C CA . SER A 1 102 ? 39.608 -2.244 4.745 1.00 68.69 102 SER A CA 1
ATOM 799 C C . SER A 1 102 ? 39.133 -2.510 6.179 1.00 68.69 102 SER A C 1
ATOM 801 O O . SER A 1 102 ? 39.628 -1.883 7.101 1.00 68.69 102 SER A O 1
ATOM 803 N N . LYS A 1 103 ? 38.141 -3.390 6.378 1.00 63.69 103 LYS A N 1
ATOM 804 C CA . LYS A 1 103 ? 37.593 -3.742 7.701 1.00 63.69 103 LYS A CA 1
ATOM 805 C C . LYS A 1 103 ? 38.173 -5.047 8.269 1.00 63.69 103 LYS A C 1
ATOM 807 O O . LYS A 1 103 ? 37.836 -5.424 9.384 1.00 63.69 103 LYS A O 1
ATOM 812 N N . ARG A 1 104 ? 38.976 -5.778 7.484 1.00 58.84 104 ARG A N 1
ATOM 813 C CA . ARG A 1 104 ? 39.644 -7.031 7.899 1.00 58.84 104 ARG A CA 1
ATOM 814 C C . ARG A 1 104 ? 41.114 -6.823 8.286 1.00 58.84 104 ARG A C 1
ATOM 816 O O . ARG A 1 104 ? 41.793 -7.813 8.534 1.00 58.84 104 ARG A O 1
ATOM 823 N N . HIS A 1 105 ? 41.570 -5.575 8.308 1.00 49.16 105 HIS A N 1
ATOM 824 C CA . HIS A 1 105 ? 42.889 -5.142 8.756 1.00 49.16 105 HIS A CA 1
ATOM 825 C C . HIS A 1 105 ? 42.744 -4.352 10.056 1.00 49.16 105 HIS A C 1
ATOM 827 O O . HIS A 1 105 ? 43.717 -4.363 10.837 1.00 49.16 105 HIS A O 1
#

Sequence (105 aa):
MPDFSKAVIGTVTEDLSEYLAFLKKRALSEVCEVPLKPGETTRKVMRAFNKAADQLGIRLARIVSSEDSVRFKVVPQERRKVNLSPEARRARVEKAKATRASKRH

Radius of gyration: 20.0 Å; chains: 1; bounding box: 56×28×45 Å